Protein AF-A0A438CBU8-F1 (afdb_monomer)

pLDDT: mean 81.54, std 14.07, range [42.06, 93.06]

Secondary structure (DSSP, 8-state):
---TTSSB-HHHHHTTB-TTS-BS-HHHHHHHHHHH-B-TTTHHHHHHHHTTSS-TT--HHHHHHHHHHHHHHHHHS----

Structure (mmCIF, N/CA/C/O backbone):
data_AF-A0A438CBU8-F1
#
_entry.id   AF-A0A438CBU8-F1
#
loop_
_atom_site.group_PDB
_atom_site.id
_atom_site.type_symbol
_atom_site.label_atom_id
_atom_site.label_alt_id
_atom_site.label_comp_id
_atom_site.label_asym_id
_atom_site.label_entity_id
_atom_site.label_seq_id
_atom_site.pdbx_PDB_ins_code
_atom_site.Cartn_x
_atom_site.Cartn_y
_atom_site.Cartn_z
_atom_site.occupancy
_atom_site.B_iso_or_equiv
_atom_site.auth_seq_id
_atom_site.auth_comp_id
_atom_site.auth_asym_id
_atom_site.auth_atom_id
_atom_site.pdbx_PDB_model_num
ATOM 1 N N . MET A 1 1 ? -16.436 11.477 9.955 1.00 47.25 1 MET A N 1
ATOM 2 C CA . MET A 1 1 ? -15.302 11.245 10.877 1.00 47.25 1 MET A CA 1
ATOM 3 C C . MET A 1 1 ? -14.900 9.783 10.776 1.00 47.25 1 MET A C 1
ATOM 5 O O . MET A 1 1 ? -15.751 8.926 10.968 1.00 47.25 1 MET A O 1
ATOM 9 N N . VAL A 1 2 ? -13.654 9.494 10.400 1.00 53.25 2 VAL A N 1
ATOM 10 C CA . VAL A 1 2 ? -13.125 8.121 10.362 1.00 53.25 2 VAL A CA 1
ATOM 11 C C . VAL A 1 2 ? -12.965 7.620 11.800 1.00 53.25 2 VAL A C 1
ATOM 13 O O . VAL A 1 2 ? -12.326 8.286 12.612 1.00 53.25 2 VAL A O 1
ATOM 16 N N . GLN A 1 3 ? -13.5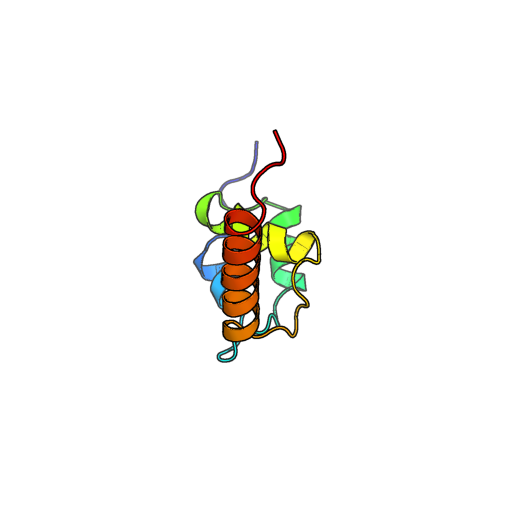50 6.468 12.138 1.00 53.28 3 GLN A N 1
ATOM 17 C CA . GLN A 1 3 ? -13.331 5.845 13.444 1.00 53.28 3 GLN A CA 1
ATOM 18 C C . GLN A 1 3 ? -11.897 5.299 13.522 1.00 53.28 3 GLN A C 1
ATOM 20 O O . GLN A 1 3 ? -11.572 4.275 12.921 1.00 53.28 3 GLN A O 1
ATOM 25 N N . VAL A 1 4 ? -11.058 5.966 14.317 1.00 54.94 4 VAL A N 1
ATOM 26 C CA . VAL A 1 4 ? -9.626 5.677 14.543 1.00 54.94 4 VAL A CA 1
ATOM 27 C C . VAL A 1 4 ? -9.340 4.223 14.977 1.00 54.94 4 VAL A C 1
ATOM 29 O O . VAL A 1 4 ? -8.229 3.735 14.794 1.00 54.94 4 VAL A O 1
ATOM 32 N N . GLY A 1 5 ? -10.338 3.479 15.469 1.00 60.12 5 GLY A N 1
ATOM 33 C CA . GLY A 1 5 ? -10.201 2.065 15.849 1.00 60.12 5 GLY A CA 1
ATOM 34 C C . GLY A 1 5 ? -10.277 1.039 14.706 1.00 60.12 5 GLY A C 1
ATOM 35 O O . GLY A 1 5 ? -9.941 -0.121 14.931 1.00 60.12 5 GLY A O 1
ATOM 36 N N . LYS A 1 6 ? -10.716 1.421 13.496 1.00 72.75 6 LYS A N 1
ATOM 37 C CA . LYS A 1 6 ? -10.902 0.491 12.354 1.00 72.75 6 LYS A CA 1
ATOM 38 C C . LYS A 1 6 ? -10.003 0.771 11.145 1.00 72.75 6 LYS A C 1
ATOM 40 O O . LYS A 1 6 ? -10.070 0.039 10.161 1.00 72.75 6 LYS A O 1
ATOM 45 N N . MET A 1 7 ? -9.176 1.810 11.217 1.00 87.50 7 MET A N 1
ATOM 46 C CA . MET A 1 7 ? -8.284 2.230 10.137 1.00 87.50 7 MET A CA 1
ATOM 47 C C . MET A 1 7 ? -7.187 1.195 9.859 1.00 87.50 7 MET A C 1
ATOM 49 O O . MET A 1 7 ? -6.678 0.547 10.779 1.00 87.50 7 MET A O 1
ATOM 53 N N . LEU A 1 8 ? -6.795 1.047 8.590 1.00 91.44 8 LEU A N 1
ATOM 54 C CA . LEU A 1 8 ? -5.653 0.213 8.224 1.00 91.44 8 LEU A CA 1
ATOM 55 C C . LEU A 1 8 ? -4.360 0.844 8.765 1.00 91.44 8 LEU A C 1
ATOM 57 O O . LEU A 1 8 ? -3.905 1.863 8.250 1.00 91.44 8 LEU A O 1
ATOM 61 N N . LYS A 1 9 ? -3.787 0.228 9.805 1.00 91.44 9 LYS A N 1
ATOM 62 C CA . LYS A 1 9 ? -2.518 0.640 10.425 1.00 91.44 9 LYS A CA 1
ATOM 63 C C . LYS A 1 9 ? -1.305 0.056 9.682 1.00 91.44 9 LYS A C 1
ATOM 65 O O . LYS A 1 9 ? -1.446 -1.009 9.069 1.00 91.44 9 LYS A O 1
ATOM 70 N N . PRO A 1 10 ? -0.114 0.671 9.809 1.00 92.31 10 PRO A N 1
ATOM 71 C CA . PRO A 1 10 ? 1.117 0.193 9.176 1.00 92.31 10 PRO A CA 1
ATOM 72 C C . PRO A 1 10 ? 1.425 -1.276 9.467 1.00 92.31 10 PRO A C 1
ATOM 74 O O . PRO A 1 10 ? 1.657 -2.040 8.537 1.00 92.31 10 PRO A O 1
ATOM 77 N N . ASP A 1 11 ? 1.314 -1.712 10.723 1.00 91.19 11 ASP A N 1
ATOM 78 C CA . ASP A 1 11 ? 1.573 -3.105 11.114 1.00 91.19 11 ASP A CA 1
ATOM 79 C C . ASP A 1 11 ? 0.652 -4.103 10.401 1.00 91.19 11 ASP A C 1
ATOM 81 O O . ASP A 1 11 ? 1.079 -5.163 9.943 1.00 91.19 11 ASP A O 1
ATOM 85 N N . LYS A 1 12 ? -0.636 -3.755 10.268 1.00 90.69 12 LYS A N 1
ATOM 86 C CA . LYS A 1 12 ? -1.626 -4.594 9.575 1.00 90.69 12 LYS A CA 1
ATOM 87 C C . LYS A 1 12 ? -1.370 -4.631 8.074 1.00 90.69 12 LYS A C 1
ATOM 89 O O . LYS A 1 12 ? -1.613 -5.663 7.457 1.00 90.69 12 LYS A O 1
ATOM 94 N N . TRP A 1 13 ? -0.906 -3.521 7.506 1.00 92.56 13 TRP A N 1
ATOM 95 C CA . TRP A 1 13 ? -0.524 -3.447 6.103 1.00 92.56 13 TRP A CA 1
ATOM 96 C C . TRP A 1 13 ? 0.707 -4.305 5.812 1.00 92.56 13 TRP A C 1
ATOM 98 O O . TRP A 1 13 ? 0.649 -5.152 4.924 1.00 92.56 13 TRP A O 1
ATOM 108 N N . GLN A 1 14 ? 1.766 -4.185 6.613 1.00 90.19 14 GLN A N 1
ATOM 109 C CA . GLN A 1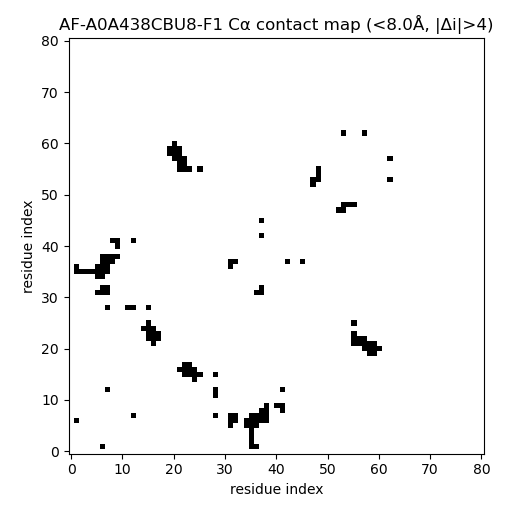 14 ? 2.976 -5.002 6.468 1.00 90.19 14 GLN A CA 1
ATOM 110 C C . GLN A 1 14 ? 2.677 -6.502 6.605 1.00 90.19 14 GLN A C 1
ATOM 112 O O . GLN A 1 14 ? 3.163 -7.306 5.815 1.00 90.19 14 GLN A O 1
ATOM 117 N N . ALA A 1 15 ? 1.770 -6.883 7.510 1.00 90.62 15 ALA A N 1
ATOM 118 C CA . ALA A 1 15 ? 1.317 -8.268 7.660 1.00 90.62 15 ALA A CA 1
ATOM 119 C C . ALA A 1 15 ? 0.529 -8.826 6.451 1.00 90.62 15 ALA A C 1
ATOM 121 O O . ALA A 1 15 ? 0.190 -10.010 6.436 1.00 90.62 15 ALA A O 1
ATOM 122 N N . THR A 1 16 ? 0.187 -8.004 5.451 1.00 90.56 16 THR A N 1
ATOM 123 C CA . THR A 1 16 ? -0.466 -8.484 4.219 1.00 90.56 16 THR A CA 1
ATOM 124 C C . THR A 1 16 ? 0.519 -9.013 3.180 1.00 90.56 16 THR A C 1
ATOM 126 O O . THR A 1 16 ? 0.091 -9.702 2.243 1.00 90.56 16 THR A O 1
ATOM 129 N N . PHE A 1 17 ? 1.809 -8.720 3.358 1.00 90.00 17 PHE A N 1
ATOM 130 C CA . PHE A 1 17 ? 2.889 -9.166 2.494 1.00 90.00 17 PHE A CA 1
ATOM 131 C C . PHE A 1 17 ? 3.509 -10.469 2.999 1.00 90.00 17 PHE A C 1
ATOM 133 O O . PHE A 1 17 ? 3.536 -10.747 4.197 1.00 90.00 17 PHE A O 1
ATOM 140 N N . ASN A 1 18 ? 4.023 -11.270 2.070 1.00 88.62 18 ASN A N 1
ATOM 141 C CA . ASN A 1 18 ? 4.896 -12.396 2.388 1.00 88.62 18 ASN A CA 1
ATOM 142 C C . ASN A 1 18 ? 6.379 -11.964 2.386 1.00 88.62 18 ASN A C 1
ATOM 144 O O . ASN A 1 18 ? 6.703 -10.820 2.071 1.00 88.62 18 ASN A O 1
ATOM 148 N N . SER A 1 19 ? 7.290 -12.899 2.671 1.00 87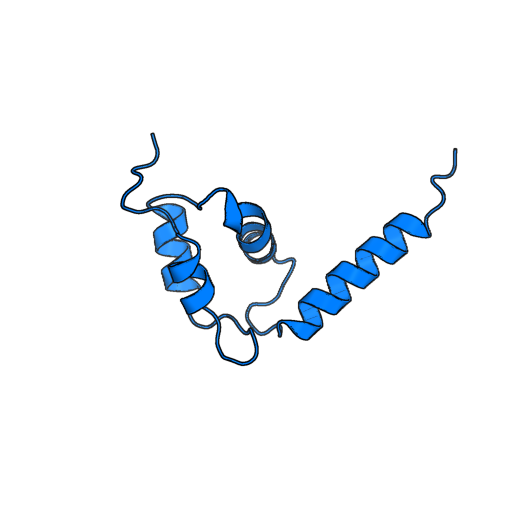.06 19 SER A N 1
ATOM 149 C CA . SER A 1 19 ? 8.741 -12.647 2.702 1.00 87.06 19 SER A CA 1
ATOM 150 C C . SER A 1 19 ? 9.329 -12.147 1.373 1.00 87.06 19 SER A C 1
ATOM 152 O O . SER A 1 19 ? 10.358 -11.484 1.372 1.00 87.06 19 SER A O 1
ATOM 154 N N . ASP A 1 20 ? 8.672 -12.438 0.247 1.00 84.94 20 ASP A N 1
ATOM 155 C CA . ASP A 1 20 ? 9.062 -11.996 -1.104 1.00 84.94 20 ASP A CA 1
ATOM 156 C C . ASP A 1 20 ? 8.488 -10.600 -1.451 1.00 84.94 20 ASP A C 1
ATOM 158 O O . ASP A 1 20 ? 8.770 -10.008 -2.498 1.00 84.94 20 ASP A O 1
ATOM 162 N N . GLY A 1 21 ? 7.650 -10.046 -0.569 1.00 86.00 21 GLY A N 1
ATOM 163 C CA . GLY A 1 21 ? 6.979 -8.768 -0.774 1.00 86.00 21 GLY A CA 1
ATOM 164 C C . GLY A 1 21 ? 5.748 -8.835 -1.673 1.00 86.00 21 GLY A C 1
ATOM 165 O O . GLY A 1 21 ? 5.305 -7.798 -2.169 1.00 86.00 21 GLY A O 1
ATOM 166 N N . ARG A 1 22 ? 5.185 -10.023 -1.901 1.00 88.88 22 ARG A N 1
ATOM 167 C CA . ARG A 1 22 ? 3.917 -10.209 -2.618 1.00 88.88 22 ARG A CA 1
ATOM 168 C C . ARG A 1 22 ? 2.742 -10.051 -1.668 1.00 88.88 22 ARG A C 1
ATOM 170 O O . ARG A 1 22 ? 2.799 -10.499 -0.523 1.00 88.88 22 ARG A O 1
ATOM 177 N N . VAL A 1 23 ? 1.656 -9.466 -2.158 1.00 88.75 23 VAL A N 1
ATOM 178 C CA . VAL A 1 23 ? 0.440 -9.247 -1.376 1.00 88.75 23 VAL A CA 1
ATOM 179 C C . VAL A 1 23 ? -0.425 -10.507 -1.392 1.00 88.75 23 VAL A C 1
ATOM 181 O O . VAL A 1 23 ? -0.959 -10.887 -2.431 1.00 88.75 23 VAL A O 1
ATOM 184 N N . PHE A 1 24 ? -0.626 -11.122 -0.227 1.00 85.94 24 PHE A N 1
ATOM 185 C CA . PHE A 1 24 ? -1.541 -12.260 -0.043 1.00 85.94 24 PHE A CA 1
ATOM 186 C C . PHE A 1 24 ? -2.838 -11.853 0.670 1.00 85.94 24 PHE A C 1
ATOM 188 O O . PHE A 1 24 ? -3.911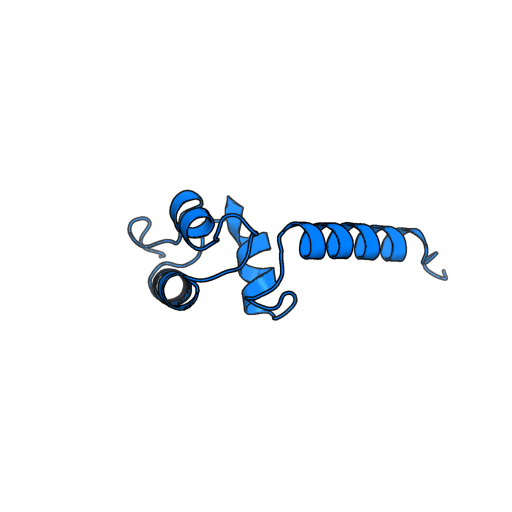 -12.397 0.412 1.00 85.94 24 PHE A O 1
ATOM 195 N N . GLY A 1 25 ? -2.765 -10.866 1.564 1.00 84.38 25 GLY A N 1
ATOM 196 C CA . GLY A 1 25 ? -3.877 -10.444 2.420 1.00 84.38 25 GLY A CA 1
ATOM 197 C C . GLY A 1 25 ? -4.778 -9.343 1.852 1.00 84.38 25 GLY A C 1
ATOM 198 O O . GLY A 1 25 ? -5.482 -8.703 2.636 1.00 84.38 25 GLY A O 1
ATOM 199 N N . PHE A 1 26 ? -4.770 -9.078 0.538 1.00 88.62 26 PHE A N 1
ATOM 200 C CA . PHE A 1 26 ? -5.342 -7.838 -0.015 1.00 88.62 26 PHE A CA 1
ATOM 201 C C . PHE A 1 26 ? -6.836 -7.657 0.278 1.00 88.62 26 PHE A C 1
ATOM 203 O O . PHE A 1 26 ? -7.260 -6.573 0.665 1.00 88.62 26 PHE A O 1
ATOM 210 N N . HIS A 1 27 ? -7.639 -8.723 0.206 1.00 89.19 27 HIS A N 1
ATOM 211 C CA . HIS A 1 27 ? -9.064 -8.654 0.556 1.00 89.19 27 HIS A CA 1
ATOM 212 C C . HIS A 1 27 ? -9.314 -8.227 2.011 1.00 89.19 27 HIS A C 1
ATOM 214 O O . HIS A 1 27 ? -10.280 -7.517 2.292 1.00 89.19 27 HIS A O 1
ATOM 220 N N . LYS A 1 28 ? -8.455 -8.644 2.951 1.00 88.56 28 LYS A N 1
ATOM 221 C CA . LYS A 1 28 ? -8.560 -8.219 4.356 1.00 88.56 28 LYS A CA 1
ATOM 222 C C . LYS A 1 28 ? -8.174 -6.747 4.504 1.00 88.56 28 LYS A C 1
ATOM 224 O O . LYS A 1 28 ? -8.862 -6.025 5.221 1.00 88.56 28 LYS A O 1
ATOM 229 N N . ALA A 1 29 ? -7.133 -6.302 3.796 1.00 89.94 29 ALA A N 1
ATOM 230 C CA . ALA A 1 29 ? -6.752 -4.893 3.756 1.00 89.94 29 ALA A CA 1
ATOM 231 C C . ALA A 1 29 ? -7.881 -4.027 3.176 1.00 89.94 29 ALA A C 1
ATOM 233 O O . ALA A 1 29 ? -8.289 -3.070 3.823 1.00 89.94 29 ALA A O 1
ATOM 234 N N . LEU A 1 30 ? -8.468 -4.412 2.037 1.00 90.62 30 LEU A N 1
ATOM 235 C CA . LEU A 1 30 ? -9.591 -3.705 1.409 1.00 90.62 30 LEU A CA 1
ATOM 236 C C . LEU A 1 30 ? -10.777 -3.516 2.356 1.00 90.62 30 LEU A C 1
ATOM 238 O O . LEU A 1 30 ? -11.323 -2.419 2.435 1.00 90.62 30 LEU A O 1
ATOM 242 N N . LYS A 1 31 ? -11.148 -4.546 3.127 1.00 90.25 31 LYS A N 1
ATOM 243 C CA . LYS A 1 31 ? -12.212 -4.414 4.134 1.00 90.25 31 LYS A CA 1
ATOM 244 C C . LYS A 1 31 ? -11.898 -3.323 5.160 1.00 90.25 31 LYS A C 1
ATOM 246 O O . LYS A 1 31 ? -12.777 -2.532 5.477 1.00 90.25 31 LYS A O 1
ATOM 251 N N . LEU A 1 32 ? -10.662 -3.255 5.657 1.00 89.62 32 LEU A N 1
ATOM 252 C CA . LEU A 1 32 ? -10.244 -2.211 6.601 1.00 89.62 32 LEU A CA 1
ATOM 253 C C . LEU A 1 32 ? -10.243 -0.823 5.948 1.00 89.62 32 LEU A C 1
ATOM 255 O O . LEU A 1 32 ? -10.726 0.130 6.551 1.00 89.62 32 LEU A O 1
ATOM 259 N N . ILE A 1 33 ? -9.780 -0.726 4.700 1.00 91.12 33 ILE A N 1
ATOM 260 C CA . ILE A 1 33 ? -9.761 0.519 3.920 1.00 91.12 33 ILE A CA 1
ATOM 261 C C . ILE A 1 33 ? -11.179 1.068 3.737 1.00 91.12 33 ILE A C 1
ATOM 263 O O . ILE A 1 33 ? -11.418 2.247 3.982 1.00 91.12 33 ILE A O 1
ATOM 267 N N . VAL A 1 34 ? -12.131 0.218 3.348 1.00 88.38 34 VAL A N 1
ATOM 268 C CA . VAL A 1 34 ? -13.527 0.623 3.122 1.00 88.38 34 VAL A CA 1
ATOM 269 C C . VAL A 1 34 ? -14.225 0.990 4.434 1.00 88.38 34 VAL A C 1
ATOM 271 O O . VAL A 1 34 ? -14.984 1.953 4.477 1.00 88.38 34 VAL A O 1
ATOM 274 N N . LEU A 1 35 ? -13.969 0.246 5.515 1.00 88.25 35 LEU A N 1
ATOM 275 C CA . LEU A 1 35 ? -14.643 0.453 6.802 1.00 88.25 35 LEU A CA 1
ATOM 276 C C . LEU A 1 35 ? -14.065 1.607 7.627 1.00 88.25 35 LEU A C 1
ATOM 278 O O . LEU A 1 35 ? -14.790 2.219 8.409 1.00 88.25 35 LEU A O 1
ATOM 282 N N . GLY A 1 36 ? -12.762 1.857 7.522 1.00 88.56 36 GLY A N 1
ATOM 283 C CA . GLY A 1 36 ? -12.038 2.742 8.432 1.00 88.56 36 GLY A CA 1
ATOM 284 C C . GLY A 1 36 ? -10.956 3.586 7.773 1.00 88.56 36 GLY A C 1
ATOM 285 O O . GLY A 1 36 ? -10.241 4.285 8.480 1.00 88.56 36 GLY A O 1
ATOM 286 N N . GLY A 1 37 ? -10.810 3.550 6.451 1.00 91.06 37 GLY A N 1
ATOM 287 C CA . GLY A 1 37 ? -9.785 4.312 5.747 1.00 91.06 37 GLY A CA 1
ATOM 288 C C . GLY A 1 37 ? -8.364 3.779 5.950 1.00 91.06 37 GLY A C 1
ATOM 289 O O . GLY A 1 37 ? -8.135 2.656 6.410 1.00 91.06 37 GLY A O 1
ATOM 290 N N . VAL A 1 38 ? -7.393 4.611 5.574 1.00 93.06 38 VAL A N 1
ATOM 291 C CA . VAL A 1 38 ? -5.962 4.284 5.559 1.00 93.06 38 VAL A CA 1
ATOM 292 C C . VAL A 1 38 ? -5.201 5.255 6.442 1.00 93.06 38 VAL A C 1
ATOM 294 O O . VAL A 1 38 ? -5.420 6.464 6.349 1.00 93.06 38 VAL A O 1
ATOM 297 N N . ASP A 1 39 ? -4.277 4.728 7.244 1.00 92.19 39 ASP A N 1
ATOM 298 C CA . ASP A 1 39 ? -3.370 5.561 8.021 1.00 92.19 39 ASP A CA 1
ATOM 299 C C . ASP A 1 39 ? -2.528 6.472 7.100 1.00 92.19 39 ASP A C 1
ATOM 301 O O . ASP A 1 39 ? -1.974 5.991 6.102 1.00 92.19 39 ASP A O 1
ATOM 305 N N . PRO A 1 40 ? -2.407 7.780 7.400 1.00 90.81 40 PRO A N 1
ATOM 306 C CA . PRO A 1 40 ? -1.684 8.724 6.551 1.00 90.81 40 PRO A CA 1
ATOM 307 C C . PRO A 1 40 ? -0.248 8.303 6.214 1.00 90.81 40 PRO A C 1
ATOM 309 O O . PRO A 1 40 ? 0.213 8.605 5.114 1.00 90.8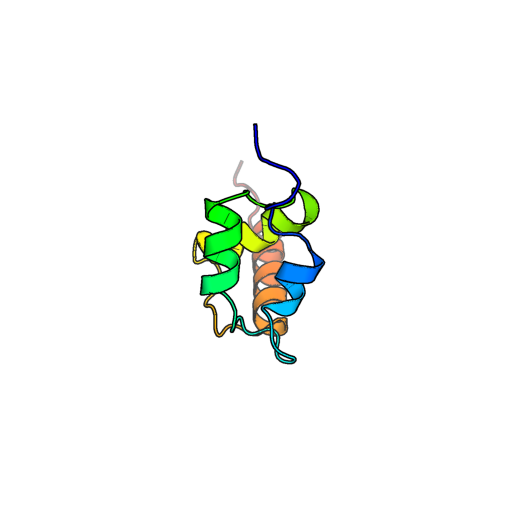1 40 PRO A O 1
ATOM 312 N N . SER A 1 41 ? 0.436 7.586 7.114 1.00 91.62 41 SER A N 1
ATOM 313 C CA . SER A 1 41 ? 1.833 7.166 6.936 1.00 91.62 41 SER A CA 1
ATOM 314 C C . SER A 1 41 ? 2.027 6.115 5.837 1.00 91.62 41 SER A C 1
ATOM 316 O O . SER A 1 41 ? 3.049 6.131 5.158 1.00 91.62 41 SER A O 1
ATOM 318 N N . ILE A 1 42 ? 1.036 5.246 5.603 1.00 92.38 42 ILE A N 1
ATOM 319 C CA . ILE A 1 42 ? 1.076 4.203 4.556 1.00 92.38 42 ILE A CA 1
ATOM 320 C C . ILE A 1 42 ? 0.191 4.525 3.354 1.00 92.38 42 ILE A C 1
ATOM 322 O O . ILE A 1 42 ? 0.137 3.759 2.392 1.00 92.38 42 ILE A O 1
ATOM 326 N N . ARG A 1 43 ? -0.518 5.658 3.385 1.00 91.12 43 ARG A N 1
ATOM 327 C CA . ARG A 1 43 ? -1.490 6.033 2.355 1.00 91.12 43 ARG A CA 1
ATOM 328 C C . ARG A 1 43 ? -0.882 6.011 0.957 1.00 91.12 43 ARG A C 1
ATOM 330 O O . ARG A 1 43 ? -1.485 5.436 0.061 1.00 91.12 43 ARG A O 1
ATOM 337 N N . ALA A 1 44 ? 0.301 6.598 0.782 1.00 89.75 44 ALA A N 1
ATOM 338 C CA . ALA A 1 44 ? 0.971 6.624 -0.516 1.00 89.75 44 ALA A CA 1
ATOM 339 C C . ALA A 1 44 ? 1.173 5.206 -1.075 1.00 89.75 44 ALA A C 1
ATOM 341 O O . ALA A 1 44 ? 0.779 4.939 -2.204 1.00 89.75 44 ALA A O 1
ATOM 342 N N . GLU A 1 45 ? 1.692 4.290 -0.257 1.00 89.50 45 GLU A N 1
ATOM 343 C CA . GLU A 1 45 ? 1.963 2.912 -0.664 1.00 89.50 45 GLU A CA 1
ATOM 344 C C . GLU A 1 45 ? 0.674 2.142 -0.981 1.00 89.50 45 GLU A C 1
ATOM 346 O O . GLU A 1 45 ? 0.576 1.505 -2.025 1.00 89.50 45 GLU A O 1
ATOM 351 N N . VAL A 1 46 ? -0.350 2.245 -0.129 1.00 91.81 46 VAL A N 1
ATOM 352 C CA . VAL A 1 46 ? -1.644 1.573 -0.339 1.00 91.81 46 VAL A CA 1
ATOM 353 C C . VAL A 1 46 ? -2.309 2.037 -1.639 1.00 91.81 46 VAL A C 1
ATOM 355 O O . VAL A 1 46 ? -2.836 1.215 -2.392 1.00 91.81 46 VAL A O 1
ATOM 358 N N . TRP A 1 47 ? -2.261 3.340 -1.937 1.00 91.19 47 TRP A N 1
ATOM 359 C CA . TRP A 1 47 ? -2.822 3.885 -3.175 1.00 91.19 47 TRP A CA 1
ATOM 360 C C . TRP A 1 47 ? -2.094 3.386 -4.427 1.00 91.19 47 TRP A C 1
ATOM 362 O O . TRP A 1 47 ? -2.754 3.176 -5.442 1.00 91.19 47 TRP A O 1
ATOM 372 N N . GLU A 1 48 ? -0.784 3.115 -4.373 1.00 90.31 48 GLU A N 1
ATOM 373 C CA . GLU A 1 48 ? -0.070 2.503 -5.506 1.00 90.31 48 GLU A CA 1
ATOM 374 C C . GLU A 1 48 ? -0.677 1.136 -5.888 1.00 90.31 48 GLU A C 1
ATOM 376 O O . GLU A 1 48 ? -0.775 0.815 -7.073 1.00 90.31 48 GLU A O 1
ATOM 381 N N . PHE A 1 49 ? -1.154 0.350 -4.917 1.00 89.56 49 PHE A N 1
ATOM 382 C CA . PHE A 1 49 ? -1.846 -0.915 -5.196 1.00 89.56 49 PHE A CA 1
ATOM 383 C C . PHE A 1 49 ? -3.292 -0.715 -5.654 1.00 89.56 49 PHE A C 1
ATOM 385 O O . PHE A 1 49 ? -3.735 -1.396 -6.576 1.00 89.56 49 PHE A O 1
ATOM 392 N N . LEU A 1 50 ? -4.030 0.221 -5.050 1.00 90.38 50 LEU A N 1
ATOM 393 C CA . LEU A 1 50 ? -5.427 0.489 -5.424 1.00 90.38 50 LEU A CA 1
ATOM 394 C C . LEU A 1 50 ? -5.565 1.048 -6.845 1.00 90.38 50 LEU A C 1
ATOM 396 O O . LEU A 1 50 ? -6.530 0.729 -7.531 1.00 90.38 50 LEU A O 1
ATOM 400 N N . LEU A 1 51 ? -4.599 1.852 -7.295 1.00 89.44 51 LEU A N 1
ATOM 401 C CA . LEU A 1 51 ? -4.568 2.412 -8.651 1.00 89.44 51 LEU A CA 1
ATOM 402 C C . LEU A 1 51 ? -4.045 1.420 -9.700 1.00 89.44 51 LEU A C 1
ATOM 404 O O . LEU A 1 51 ? -3.978 1.758 -10.878 1.00 89.44 51 LEU A O 1
ATOM 408 N N . GLY A 1 52 ? -3.636 0.216 -9.288 1.00 85.94 52 GLY A N 1
ATOM 409 C CA . GLY A 1 52 ? -3.076 -0.782 -10.196 1.00 85.94 52 GLY A CA 1
ATOM 410 C C . GLY A 1 52 ? -1.668 -0.449 -10.696 1.00 85.94 52 GLY A C 1
ATOM 411 O O . GLY A 1 52 ? -1.209 -1.061 -11.658 1.00 85.94 52 GLY A O 1
ATOM 412 N N . CYS A 1 53 ? -0.942 0.471 -10.045 1.00 85.25 53 CYS A N 1
ATOM 413 C CA . CYS A 1 53 ? 0.465 0.733 -10.375 1.00 85.25 53 CYS A CA 1
ATOM 414 C C . CYS A 1 53 ? 1.347 -0.498 -10.126 1.00 85.25 53 CYS A C 1
ATOM 416 O O . CYS A 1 53 ? 2.409 -0.616 -10.739 1.00 85.25 53 CYS A O 1
ATOM 418 N N . TYR A 1 54 ? 0.916 -1.390 -9.228 1.00 86.62 54 TYR A N 1
ATOM 419 C CA . TYR A 1 54 ? 1.573 -2.652 -8.916 1.00 86.62 54 TYR A CA 1
ATOM 420 C C . TYR A 1 54 ? 0.589 -3.817 -8.954 1.00 86.62 54 TYR A C 1
ATOM 422 O O . TYR A 1 54 ? -0.493 -3.756 -8.373 1.00 86.62 54 TYR A O 1
ATOM 430 N N . ALA A 1 55 ? 1.005 -4.917 -9.579 1.00 84.94 55 ALA A N 1
ATOM 431 C CA . ALA A 1 55 ? 0.302 -6.186 -9.459 1.00 84.94 55 ALA A CA 1
ATOM 432 C C . ALA 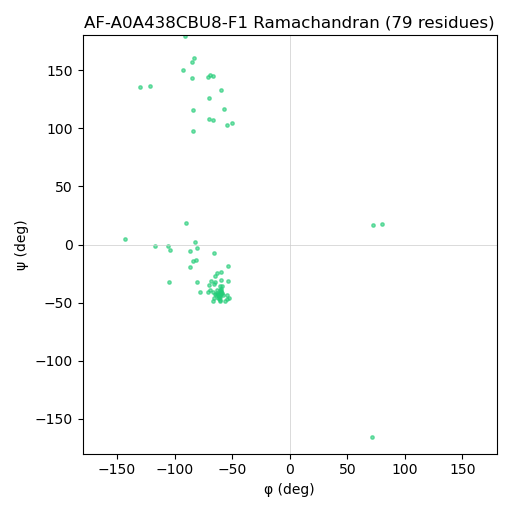A 1 55 ? 0.468 -6.755 -8.039 1.00 84.94 55 ALA A C 1
ATOM 434 O O . ALA A 1 55 ? 1.539 -6.651 -7.443 1.00 84.94 55 ALA A O 1
ATOM 435 N N . LEU A 1 56 ? -0.555 -7.438 -7.514 1.00 83.31 56 LEU A N 1
ATOM 436 C CA . LEU A 1 56 ? -0.501 -8.062 -6.180 1.00 83.31 56 LEU A CA 1
ATOM 437 C C . LEU A 1 56 ? 0.628 -9.101 -6.056 1.00 83.31 56 LEU A C 1
ATOM 439 O O . LEU A 1 56 ? 1.207 -9.272 -4.986 1.00 83.31 56 LEU A O 1
ATOM 443 N N . GLY A 1 57 ? 0.976 -9.758 -7.166 1.00 84.56 57 GLY A N 1
ATOM 444 C CA . GLY A 1 57 ? 2.087 -10.706 -7.248 1.00 84.56 57 GLY A CA 1
ATOM 445 C C . GLY A 1 57 ? 3.466 -10.068 -7.435 1.00 84.56 57 GLY A C 1
ATOM 446 O O . GLY A 1 57 ? 4.441 -10.803 -7.575 1.00 84.56 57 GLY A O 1
ATOM 447 N N . SER A 1 58 ? 3.572 -8.736 -7.473 1.00 85.12 58 SER A N 1
ATOM 448 C CA . SER A 1 58 ? 4.857 -8.064 -7.647 1.00 85.12 58 SER A CA 1
ATOM 449 C C . SER A 1 58 ? 5.722 -8.205 -6.393 1.00 85.12 58 SER A C 1
ATOM 451 O O . SER A 1 58 ? 5.224 -8.123 -5.270 1.00 85.12 58 SER A O 1
ATOM 453 N N . THR A 1 59 ? 7.030 -8.345 -6.576 1.00 88.44 59 THR A N 1
ATOM 454 C CA . THR A 1 59 ? 7.986 -8.416 -5.464 1.00 88.44 59 THR A CA 1
ATOM 455 C C . THR A 1 59 ? 8.367 -7.020 -4.980 1.00 88.44 59 THR A C 1
ATOM 457 O O . THR A 1 59 ? 8.196 -6.027 -5.701 1.00 88.44 59 THR A O 1
ATOM 460 N N . THR A 1 60 ? 8.899 -6.920 -3.761 1.00 86.44 60 THR A N 1
ATOM 461 C CA . THR A 1 60 ? 9.398 -5.635 -3.235 1.00 86.44 60 THR A CA 1
ATOM 462 C C . THR A 1 60 ? 10.512 -5.068 -4.113 1.00 86.44 60 THR A C 1
ATOM 464 O O . THR A 1 60 ? 10.484 -3.881 -4.445 1.00 86.44 60 THR A O 1
ATOM 467 N N . GLU A 1 61 ? 11.440 -5.916 -4.557 1.00 85.81 61 GLU A N 1
ATOM 468 C CA . GLU A 1 61 ? 12.555 -5.501 -5.413 1.00 85.81 61 GLU A CA 1
ATOM 469 C C . GLU A 1 61 ? 12.079 -4.962 -6.763 1.00 85.81 61 GLU A C 1
ATOM 471 O O . GLU A 1 61 ? 12.538 -3.908 -7.205 1.00 85.81 61 GLU A O 1
ATOM 476 N N . TYR A 1 62 ? 11.089 -5.607 -7.387 1.00 85.38 62 TYR A N 1
ATOM 477 C CA . TYR A 1 62 ? 10.516 -5.119 -8.641 1.00 85.38 62 TYR A CA 1
ATOM 478 C C . TYR A 1 62 ? 9.888 -3.725 -8.477 1.00 85.38 62 TYR A C 1
ATOM 480 O O . TYR A 1 62 ? 10.137 -2.819 -9.277 1.00 85.38 62 TYR A O 1
ATOM 488 N N . ARG A 1 63 ? 9.131 -3.504 -7.392 1.00 88.06 63 ARG A N 1
ATOM 489 C CA . ARG A 1 63 ? 8.548 -2.184 -7.092 1.00 88.06 63 ARG A CA 1
ATOM 490 C C . ARG A 1 63 ? 9.620 -1.128 -6.838 1.00 88.06 63 ARG A C 1
ATOM 492 O O . ARG A 1 63 ? 9.481 0.008 -7.295 1.00 88.06 63 ARG A O 1
ATOM 499 N N . ARG A 1 64 ? 10.700 -1.494 -6.139 1.00 85.38 64 ARG A N 1
ATOM 500 C CA . ARG A 1 64 ? 11.843 -0.610 -5.877 1.00 85.38 64 ARG A CA 1
ATOM 501 C C . ARG A 1 64 ? 12.509 -0.167 -7.178 1.00 85.38 64 ARG A C 1
ATOM 503 O O . ARG A 1 64 ? 12.728 1.030 -7.355 1.00 85.38 64 ARG A O 1
ATOM 510 N N . GLN A 1 65 ? 12.756 -1.095 -8.101 1.00 85.75 65 GLN A N 1
ATOM 511 C CA . GLN A 1 65 ? 13.325 -0.787 -9.416 1.00 85.75 65 GLN A CA 1
ATOM 512 C C . GLN A 1 65 ? 12.422 0.151 -10.225 1.00 85.75 65 GLN A C 1
ATOM 514 O O . GLN A 1 65 ? 12.902 1.149 -10.757 1.00 85.75 65 GLN A O 1
ATOM 519 N N . LEU A 1 66 ? 11.107 -0.092 -10.235 1.00 84.31 66 LEU A N 1
ATOM 520 C CA . LEU A 1 66 ? 10.124 0.786 -10.883 1.00 84.31 66 LEU A CA 1
ATOM 521 C C . LEU A 1 66 ? 10.142 2.219 -10.335 1.00 84.31 66 LEU A C 1
ATOM 523 O O . LEU A 1 66 ? 10.069 3.174 -11.110 1.00 84.31 66 LEU A O 1
ATOM 527 N N . ARG A 1 67 ? 10.259 2.395 -9.011 1.00 82.56 67 ARG A N 1
ATOM 528 C CA . ARG A 1 67 ? 10.370 3.735 -8.406 1.00 82.56 67 ARG A CA 1
ATOM 529 C C . ARG A 1 67 ? 11.659 4.434 -8.819 1.00 82.56 67 ARG A C 1
ATOM 531 O O . ARG A 1 67 ? 11.620 5.620 -9.141 1.00 82.56 67 ARG A O 1
ATOM 538 N N . THR A 1 68 ? 12.778 3.713 -8.837 1.00 81.88 68 THR A N 1
ATOM 539 C CA . THR A 1 68 ? 14.060 4.256 -9.301 1.00 81.88 68 THR A CA 1
ATOM 540 C C . THR A 1 68 ? 13.983 4.653 -10.773 1.00 81.88 68 THR A C 1
ATOM 542 O O . THR A 1 68 ? 14.340 5.776 -11.112 1.00 81.88 68 THR A O 1
ATOM 545 N N . ALA A 1 69 ? 13.426 3.796 -11.632 1.00 81.31 69 ALA A N 1
ATOM 546 C CA . ALA A 1 69 ? 13.261 4.079 -13.055 1.00 81.31 69 ALA A CA 1
ATOM 547 C C . ALA A 1 69 ? 12.386 5.320 -13.304 1.00 81.31 69 ALA A C 1
ATOM 549 O O . ALA A 1 69 ? 12.779 6.197 -14.065 1.00 81.31 69 ALA A O 1
ATOM 550 N N . ARG A 1 70 ? 11.245 5.463 -12.611 1.00 76.81 70 ARG A N 1
ATOM 551 C CA . ARG A 1 70 ? 10.389 6.664 -12.719 1.00 76.81 70 ARG A CA 1
ATOM 552 C C . ARG A 1 70 ? 11.112 7.945 -12.304 1.00 76.81 70 ARG A C 1
ATOM 554 O O . ARG A 1 70 ? 10.941 8.970 -12.959 1.00 76.81 70 ARG A O 1
ATOM 561 N N . ARG A 1 71 ? 11.934 7.895 -11.249 1.00 74.75 71 ARG A N 1
ATOM 562 C CA . ARG A 1 71 ? 12.758 9.045 -10.836 1.00 74.75 71 ARG A CA 1
ATOM 563 C C . ARG A 1 71 ? 13.786 9.404 -11.903 1.00 74.75 71 ARG A C 1
ATOM 565 O O . ARG A 1 71 ? 13.912 10.580 -12.219 1.00 74.75 71 ARG A O 1
ATOM 572 N N . LEU A 1 72 ? 14.449 8.404 -12.488 1.00 73.81 72 LEU A N 1
ATOM 573 C CA . LEU A 1 72 ? 15.421 8.610 -13.563 1.00 73.81 72 LEU A CA 1
ATOM 574 C C . LEU A 1 72 ? 14.772 9.224 -14.810 1.00 73.81 72 LEU A C 1
ATOM 576 O O . LEU A 1 72 ? 15.312 10.175 -15.366 1.00 73.81 72 LEU A O 1
ATOM 580 N N . ILE A 1 73 ? 13.584 8.751 -15.199 1.00 64.62 73 ILE A N 1
ATOM 581 C CA . ILE A 1 73 ? 12.812 9.323 -16.314 1.00 64.62 73 ILE A CA 1
ATOM 582 C C . ILE A 1 73 ? 12.430 10.779 -16.014 1.00 64.62 73 ILE A C 1
ATOM 584 O O . ILE A 1 73 ? 12.612 11.641 -16.867 1.00 64.62 73 ILE A O 1
ATOM 588 N N . SER A 1 74 ? 11.977 11.081 -14.792 1.00 59.91 74 SER A N 1
ATOM 589 C CA . SER A 1 74 ? 11.657 12.458 -14.386 1.00 59.91 74 SER A CA 1
ATOM 590 C C . SER A 1 74 ? 12.877 13.383 -14.356 1.00 59.91 74 SER A C 1
ATOM 592 O O . SER A 1 74 ? 12.707 14.587 -14.510 1.00 59.91 74 SER A O 1
ATOM 594 N N . SER A 1 75 ? 14.085 12.854 -14.140 1.00 57.75 75 SER A N 1
ATOM 595 C CA . SER A 1 75 ? 15.333 13.627 -14.209 1.00 57.75 75 SER A CA 1
ATOM 596 C C . SER A 1 75 ? 15.933 13.717 -15.616 1.00 57.75 75 SER A C 1
ATOM 598 O O . SER A 1 75 ? 16.759 14.590 -15.857 1.00 57.75 75 SER A O 1
ATOM 600 N N . HIS A 1 76 ? 15.548 12.822 -16.533 1.00 52.12 76 HIS A N 1
ATOM 601 C CA . HIS A 1 76 ? 16.083 12.754 -17.898 1.00 52.12 76 HIS A CA 1
ATOM 602 C C . HIS A 1 76 ? 15.128 13.315 -18.960 1.00 52.12 76 HIS A C 1
ATOM 604 O O . HIS A 1 76 ? 15.503 13.423 -20.121 1.00 52.12 76 HIS A O 1
ATOM 610 N N . PHE A 1 77 ? 13.910 13.704 -18.579 1.00 47.75 77 PHE A N 1
ATOM 611 C CA . PHE A 1 77 ? 13.113 14.640 -19.362 1.00 47.75 77 PHE A CA 1
ATOM 612 C C . PHE A 1 77 ? 13.553 16.060 -18.979 1.00 47.75 77 PHE A C 1
ATOM 614 O O . PHE A 1 77 ? 13.075 16.574 -17.962 1.00 47.75 77 PHE A O 1
ATOM 621 N N . PRO A 1 78 ? 14.448 16.732 -19.738 1.00 47.41 78 PRO A N 1
ATOM 622 C CA . PRO A 1 78 ? 14.447 18.181 -19.698 1.00 47.41 78 PRO A CA 1
ATOM 623 C C . PRO A 1 78 ? 13.030 18.574 -20.102 1.00 47.41 78 PRO A C 1
ATOM 625 O O . PRO A 1 78 ? 12.567 18.228 -21.188 1.00 47.41 78 PRO A O 1
ATOM 628 N N . LEU A 1 79 ? 12.303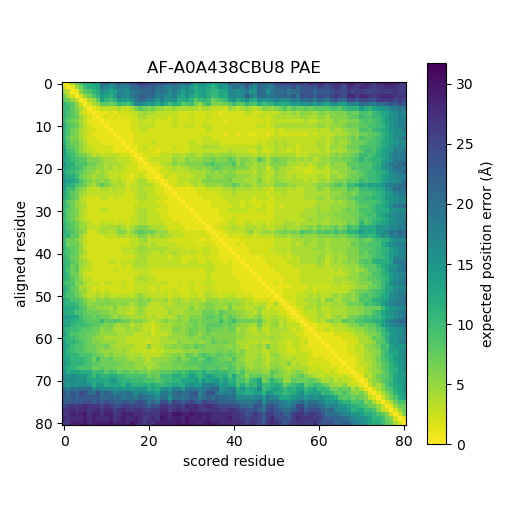 19.213 -19.189 1.00 49.53 79 LEU A N 1
ATOM 629 C CA . LEU A 1 79 ? 11.117 19.968 -19.554 1.00 49.53 79 LEU A CA 1
ATOM 630 C C . LEU A 1 79 ? 11.553 20.868 -20.710 1.00 49.53 79 LEU A C 1
ATOM 632 O O . LEU A 1 79 ? 12.312 21.811 -20.489 1.00 49.53 79 LEU A O 1
ATOM 636 N N . SER A 1 80 ? 11.154 20.514 -21.935 1.00 45.44 80 SER A N 1
ATOM 637 C CA . SER A 1 80 ? 11.214 21.411 -23.077 1.00 45.44 80 SER A CA 1
ATOM 638 C C . SER A 1 80 ? 10.460 22.661 -22.651 1.00 45.44 80 SER A C 1
ATOM 640 O O . SER A 1 80 ? 9.236 22.646 -22.511 1.00 45.44 80 SER A O 1
ATOM 642 N N . ARG A 1 81 ? 11.235 23.688 -22.326 1.00 42.06 81 ARG A N 1
ATOM 643 C CA . ARG A 1 81 ? 10.793 2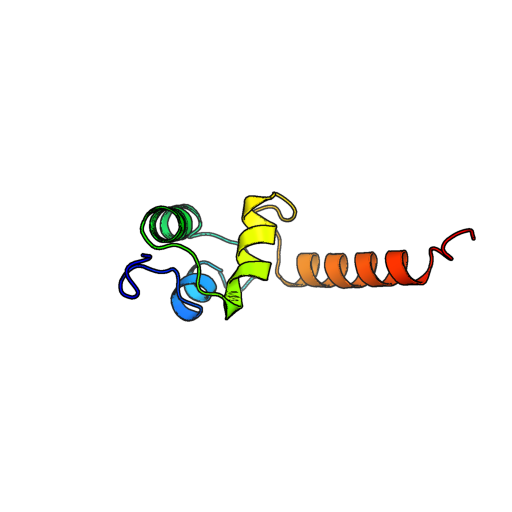5.056 -22.140 1.00 42.06 81 ARG A CA 1
ATOM 644 C C . ARG A 1 81 ? 11.131 25.818 -23.405 1.00 42.06 81 ARG A C 1
ATOM 646 O O . ARG A 1 81 ? 12.204 25.519 -23.977 1.00 42.06 81 ARG A O 1
#

Radius of gyration: 15.2 Å; Cα contacts (8 Å, |Δi|>4): 74; chains: 1; bounding box: 31×38×39 Å

InterPro domains:
  IPR000195 Rab-GAP-TBC domain [PS50086] (37-81)
  IPR035969 Rab-GAP-TBC domain superfamily [SSF47923] (12-71)

Mean predicted aligned error: 7.85 Å

Sequence (81 aa):
MVQVGKMLKPDKWQATFNSDGRVFGFHKALKLIVLGGVDPSIRAEVWEFLLGCYALGSTTEYRRQLRTARRLISSHFPLSR

Organism: Vitis vinifera (NCBI:txid29760)

Solvent-accessible surface area (backbone atoms only — not comparable to full-atom values): 4721 Å² total; per-residue (Å²): 133,75,54,83,90,46,35,39,41,65,70,64,54,58,68,22,39,49,100,65,40,26,52,75,38,55,73,64,52,49,52,25,37,75,75,18,34,64,37,78,91,48,36,70,65,54,48,39,49,75,73,59,77,43,62,54,81,40,36,48,67,59,54,51,50,52,54,53,50,53,53,50,51,64,69,68,51,74,78,87,122

Foldseek 3Di:
DFDPVLACDPVNVVVQADPQRAGNCVVVNVVSCVRGNYDPVCNVVVVCVVVPVDDSGDGPVNVVVVVVVVVVVVVPPPPPD

Nearest PDB structures (foldseek):
  5tuc-assembly2_B  TM=8.494E-01  e=1.407E-03  Sus scrofa
  5tub-assembly2_B  TM=7.892E-01  e=1.827E-03  Squalomorphii
  5tuc-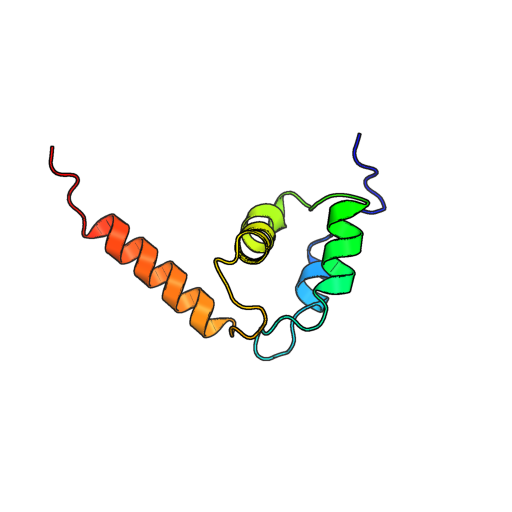assembly1_A  TM=8.335E-01  e=4.002E-03  Sus scrofa
  4inx-assembly1_A  TM=3.788E-01  e=6.438E+00  Amyelois transitella